Protein AF-A0A497I241-F1 (afdb_monomer_lite)

Radius of gyration: 16.84 Å; chains: 1; bounding box: 38×22×60 Å

Secondary structure (DSSP, 8-state):
----EEEEEEEEE-SS-HHHHHHHHHHHHHHH-TTEEEEEEE-SSEEEEEEEEES--HHHHT--HHHHHHHHHHHHHHHHHHHHHHHHHHHHHHHHHT-

Foldseek 3Di:
DPFDKDKAKAKAFDDDDQPVLQVVLQVVVCVVFVQWHWDWDDDPGIITIMIMGGPGDPVVVPDDNVNVRVVSRVSSVVSNVVVVVVVVVVVVVVVVVVD

Structure (mmCIF, N/CA/C/O backbone):
data_AF-A0A497I241-F1
#
_entry.id   AF-A0A497I241-F1
#
loop_
_atom_site.group_PDB
_atom_site.id
_atom_site.type_symbol
_atom_site.label_atom_id
_atom_site.label_alt_id
_atom_site.label_comp_id
_atom_site.label_asym_id
_atom_site.label_entity_id
_atom_site.label_seq_id
_atom_site.pdbx_PDB_ins_code
_atom_site.Cartn_x
_atom_site.Cartn_y
_atom_site.Cartn_z
_atom_site.occupancy
_atom_site.B_iso_or_equiv
_atom_site.auth_seq_id
_atom_site.auth_comp_id
_atom_site.auth_asym_id
_atom_site.auth_atom_id
_atom_site.pdbx_PDB_model_num
ATOM 1 N N . MET A 1 1 ? 13.429 13.180 -28.414 1.00 51.44 1 MET A N 1
ATOM 2 C CA . MET A 1 1 ? 13.549 12.667 -27.036 1.00 51.44 1 MET A CA 1
ATOM 3 C C . MET A 1 1 ? 12.334 11.798 -26.829 1.00 51.44 1 MET A C 1
ATOM 5 O O . MET A 1 1 ? 11.240 12.338 -26.874 1.00 51.44 1 MET A O 1
ATOM 9 N N . GLU A 1 2 ? 12.507 10.483 -26.753 1.00 56.94 2 GLU A N 1
ATOM 10 C CA . GLU A 1 2 ? 11.423 9.593 -26.336 1.00 56.94 2 GLU A CA 1
ATOM 11 C C . GLU A 1 2 ? 11.288 9.729 -24.819 1.00 56.94 2 GLU A C 1
ATOM 13 O O . GLU A 1 2 ? 12.266 9.553 -24.090 1.00 56.94 2 GLU A O 1
ATOM 18 N N . ASP A 1 3 ? 10.110 10.127 -24.345 1.00 61.12 3 ASP A N 1
ATOM 19 C CA . ASP A 1 3 ? 9.805 10.114 -22.919 1.00 61.12 3 ASP A CA 1
ATOM 20 C C . ASP A 1 3 ? 9.672 8.649 -22.478 1.00 61.12 3 ASP A C 1
ATOM 22 O O . ASP A 1 3 ? 8.664 7.988 -22.729 1.00 61.12 3 ASP A O 1
ATOM 26 N N . PHE A 1 4 ? 10.729 8.114 -21.861 1.00 67.56 4 PHE A N 1
ATOM 27 C CA . PHE A 1 4 ? 10.721 6.763 -21.307 1.00 67.56 4 PHE A CA 1
ATOM 28 C C . PHE A 1 4 ? 9.750 6.713 -20.120 1.00 67.56 4 PHE A C 1
ATOM 30 O O . PHE A 1 4 ? 9.969 7.357 -19.090 1.00 67.56 4 PHE A O 1
ATOM 37 N N . THR A 1 5 ? 8.660 5.971 -20.301 1.00 75.88 5 THR A N 1
ATOM 38 C CA . THR A 1 5 ? 7.613 5.760 -19.297 1.00 75.88 5 THR A CA 1
ATOM 39 C C . THR A 1 5 ? 7.630 4.298 -18.886 1.00 75.88 5 THR A C 1
ATOM 41 O O . THR A 1 5 ? 7.617 3.419 -19.750 1.00 75.88 5 THR A O 1
ATOM 44 N N . ARG A 1 6 ? 7.658 4.031 -17.578 1.00 81.06 6 ARG A N 1
ATOM 45 C CA . ARG A 1 6 ? 7.591 2.671 -17.033 1.00 81.06 6 ARG A CA 1
ATOM 46 C C . ARG A 1 6 ? 6.348 2.526 -16.168 1.00 81.06 6 ARG A C 1
ATOM 48 O O . ARG A 1 6 ? 6.079 3.384 -15.333 1.00 81.06 6 ARG A O 1
ATOM 55 N N . GLU A 1 7 ? 5.602 1.456 -16.405 1.00 85.69 7 GLU A N 1
ATOM 56 C CA . GLU A 1 7 ? 4.344 1.148 -15.727 1.00 85.69 7 GLU A CA 1
ATOM 57 C C . GLU A 1 7 ? 4.470 -0.201 -15.014 1.00 85.69 7 GLU A C 1
ATOM 59 O O . GLU A 1 7 ? 4.955 -1.172 -15.601 1.00 85.69 7 GLU A O 1
ATOM 64 N N . TRP A 1 8 ? 4.025 -0.259 -13.760 1.00 87.69 8 TRP A N 1
ATOM 65 C CA . TRP A 1 8 ? 3.901 -1.491 -12.988 1.00 87.69 8 TRP A CA 1
ATOM 66 C C . TRP A 1 8 ? 2.490 -1.627 -12.431 1.00 87.69 8 TRP A C 1
ATOM 68 O O . TRP A 1 8 ? 1.938 -0.667 -11.896 1.00 87.69 8 TRP A O 1
ATOM 78 N N . LYS A 1 9 ? 1.941 -2.842 -12.509 1.00 88.62 9 LYS A N 1
ATOM 79 C CA . LYS A 1 9 ? 0.613 -3.177 -11.992 1.00 88.62 9 LYS A CA 1
ATOM 80 C C . LYS A 1 9 ? 0.719 -4.300 -10.980 1.00 88.62 9 LYS A C 1
ATOM 82 O O . LYS A 1 9 ? 1.268 -5.351 -11.297 1.00 88.62 9 LYS A O 1
ATOM 87 N N . PHE A 1 10 ? 0.159 -4.073 -9.802 1.00 86.31 10 PHE A N 1
ATOM 88 C CA . PHE A 1 10 ? 0.182 -5.012 -8.688 1.00 86.31 10 PHE A CA 1
ATOM 89 C C . PHE A 1 10 ? -1.222 -5.216 -8.137 1.00 86.31 10 PHE A C 1
ATOM 91 O O . PHE A 1 10 ? -2.023 -4.282 -8.114 1.00 86.31 10 PHE A O 1
ATOM 98 N N . ASN A 1 11 ? -1.490 -6.426 -7.648 1.00 85.75 11 ASN A N 1
ATOM 99 C CA . ASN A 1 11 ? -2.698 -6.734 -6.893 1.00 85.75 11 ASN A CA 1
ATOM 100 C C . ASN A 1 11 ? -2.310 -7.040 -5.446 1.00 85.75 11 ASN A C 1
ATOM 102 O O . ASN A 1 11 ? -1.554 -7.978 -5.194 1.00 85.75 11 ASN A O 1
ATOM 106 N N . VAL A 1 12 ? -2.810 -6.246 -4.500 1.00 81.56 12 VAL A N 1
ATOM 107 C CA . VAL A 1 12 ? -2.482 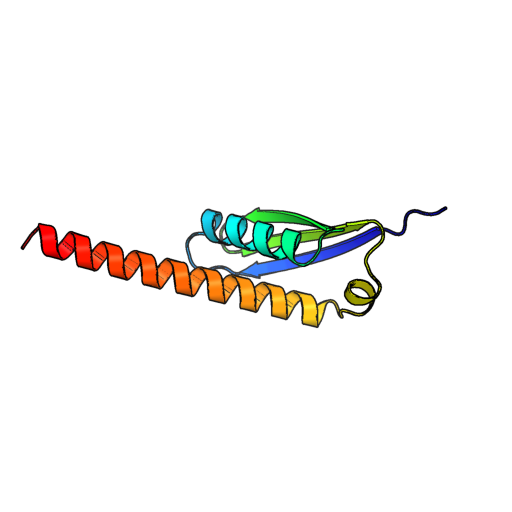-6.376 -3.072 1.00 81.56 12 VAL A CA 1
ATOM 108 C C . VAL A 1 12 ? -3.751 -6.647 -2.282 1.00 81.56 12 VAL A C 1
ATOM 110 O O . VAL A 1 12 ? -4.645 -5.808 -2.252 1.00 81.56 12 VAL A O 1
ATOM 113 N N . PHE A 1 13 ? -3.841 -7.822 -1.664 1.00 78.81 13 PHE A N 1
ATOM 114 C CA . PHE A 1 13 ? -4.970 -8.204 -0.814 1.00 78.81 13 PHE A CA 1
ATOM 115 C C . PHE A 1 13 ? -4.919 -7.453 0.512 1.00 78.81 13 PHE A C 1
ATOM 117 O O . PHE A 1 13 ? -3.837 -7.300 1.070 1.00 78.81 13 PHE A O 1
ATOM 124 N N . VAL A 1 14 ? -6.077 -6.994 0.986 1.00 69.50 14 VAL A N 1
ATOM 125 C CA . VAL A 1 14 ? -6.222 -6.227 2.233 1.00 69.50 14 VAL A CA 1
ATOM 126 C C . VAL A 1 14 ? -7.498 -6.676 2.926 1.00 69.50 14 VAL A C 1
ATOM 128 O O . VAL A 1 14 ? -8.563 -6.720 2.308 1.00 69.50 14 VAL A O 1
ATOM 131 N N . GLU A 1 15 ? -7.383 -7.040 4.200 1.00 68.88 15 GLU A N 1
ATOM 132 C CA . GLU A 1 15 ? -8.462 -7.671 4.963 1.00 68.88 15 GLU A CA 1
ATOM 133 C C . GLU A 1 15 ? -9.413 -6.637 5.585 1.00 68.88 15 GLU A C 1
ATOM 135 O O . GLU A 1 15 ? -10.621 -6.880 5.672 1.00 68.88 15 GLU A O 1
ATOM 140 N N . GLU A 1 16 ? -8.917 -5.460 5.988 1.00 68.56 16 GLU A N 1
ATOM 141 C CA . GLU A 1 16 ? -9.718 -4.439 6.668 1.00 68.56 16 GLU A CA 1
ATOM 142 C C . GLU A 1 16 ? -9.468 -2.998 6.172 1.00 68.56 16 GLU A C 1
ATOM 144 O O . GLU A 1 16 ? -8.365 -2.557 5.873 1.00 68.56 16 GLU A O 1
ATOM 149 N N . ASN A 1 17 ? -10.528 -2.180 6.183 1.00 69.31 17 ASN A N 1
ATOM 150 C CA . ASN A 1 17 ? -10.491 -0.738 5.878 1.00 69.31 17 ASN A CA 1
ATOM 151 C C . ASN A 1 17 ? -9.883 -0.373 4.506 1.00 69.31 17 ASN A C 1
ATOM 153 O O . ASN A 1 17 ? -9.011 0.509 4.425 1.00 69.31 17 ASN A O 1
ATOM 157 N N . PRO A 1 18 ? -10.426 -0.916 3.395 1.00 70.81 18 PRO A N 1
ATOM 158 C CA . PRO A 1 18 ? -9.815 -0.797 2.081 1.00 70.81 18 PRO A CA 1
ATOM 159 C C . PRO A 1 18 ? -9.661 0.659 1.593 1.00 70.81 18 PRO A C 1
ATOM 161 O O . PRO A 1 18 ? -8.838 0.967 0.741 1.00 70.81 18 PRO A O 1
ATOM 164 N N . LYS A 1 19 ? -10.412 1.624 2.122 1.00 79.25 19 LYS A N 1
ATOM 165 C CA . LYS A 1 19 ? -10.282 3.025 1.684 1.00 79.25 19 LYS A CA 1
ATOM 166 C C . LYS A 1 19 ? -9.184 3.797 2.414 1.00 79.25 19 LYS A C 1
ATOM 168 O O . LYS A 1 19 ? -8.524 4.640 1.806 1.00 79.25 19 LYS A O 1
ATOM 173 N N . GLU A 1 20 ? -9.003 3.561 3.712 1.00 82.44 20 GLU A N 1
ATOM 174 C CA . GLU A 1 20 ? -8.024 4.309 4.511 1.00 82.44 20 GLU A CA 1
ATOM 175 C C . GLU A 1 20 ? -6.602 3.825 4.244 1.00 82.44 20 GLU A C 1
ATOM 177 O O . GLU A 1 20 ? -5.713 4.655 4.034 1.00 82.44 20 GLU A O 1
ATOM 182 N N . VAL A 1 21 ? -6.407 2.505 4.172 1.00 83.81 21 VAL A N 1
ATOM 183 C CA . VAL A 1 21 ? -5.107 1.901 3.860 1.00 83.81 21 VAL A CA 1
ATOM 184 C C . VAL A 1 21 ? -4.648 2.350 2.471 1.00 83.81 21 VAL A C 1
ATOM 186 O O . VAL A 1 21 ? -3.573 2.938 2.368 1.00 83.81 21 VAL A O 1
ATOM 189 N N . ALA A 1 22 ? -5.494 2.241 1.437 1.00 83.81 22 ALA A N 1
ATOM 190 C CA . ALA A 1 22 ? -5.198 2.724 0.082 1.00 83.81 22 ALA A CA 1
ATOM 191 C C . ALA A 1 22 ? -4.765 4.201 0.048 1.00 83.81 22 ALA A C 1
ATOM 193 O O . ALA A 1 22 ? -3.783 4.562 -0.602 1.00 83.81 22 ALA A O 1
ATOM 194 N N . LYS A 1 23 ? -5.453 5.078 0.790 1.00 87.00 23 LYS A N 1
ATOM 195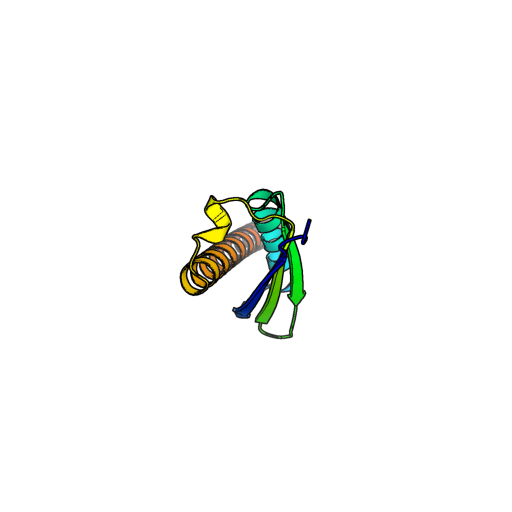 C CA . LYS A 1 23 ? -5.114 6.509 0.841 1.00 87.00 23 LYS A CA 1
ATOM 196 C C . LYS A 1 23 ? -3.744 6.766 1.472 1.00 87.00 23 LYS A C 1
ATOM 198 O O . LYS A 1 23 ? -3.020 7.657 1.023 1.00 87.00 23 LYS A O 1
ATOM 203 N N . ILE A 1 24 ? -3.403 6.041 2.536 1.00 88.25 24 ILE A N 1
ATOM 204 C CA . ILE A 1 24 ? -2.105 6.172 3.212 1.00 88.25 24 ILE A CA 1
ATOM 205 C C . ILE A 1 24 ? -1.001 5.561 2.344 1.00 88.25 24 ILE A C 1
ATOM 207 O O . ILE A 1 24 ? 0.051 6.181 2.189 1.00 88.25 24 ILE A O 1
ATOM 211 N N . LEU A 1 25 ? -1.259 4.393 1.755 1.00 88.12 25 LEU A N 1
ATOM 212 C CA . LEU A 1 25 ? -0.341 3.673 0.880 1.00 88.12 25 LEU A CA 1
ATOM 213 C C . LEU A 1 25 ? 0.042 4.530 -0.328 1.00 88.12 25 LEU A C 1
ATOM 215 O O . LEU A 1 25 ? 1.226 4.786 -0.530 1.00 88.12 25 LEU A O 1
ATOM 219 N N . LYS A 1 26 ? -0.949 5.097 -1.032 1.00 89.06 26 LYS A N 1
ATOM 220 C CA . LYS A 1 26 ? -0.731 6.022 -2.154 1.00 89.06 26 LYS A CA 1
ATOM 221 C C . LYS A 1 26 ? 0.220 7.158 -1.781 1.00 89.06 26 LYS A C 1
ATOM 223 O O . LYS A 1 26 ? 1.240 7.348 -2.429 1.00 89.06 26 LYS A O 1
ATOM 228 N N . ARG A 1 27 ? -0.062 7.860 -0.678 1.00 89.25 27 ARG A N 1
ATOM 229 C CA . ARG A 1 27 ? 0.767 8.986 -0.211 1.00 89.25 27 ARG A CA 1
ATOM 230 C C . ARG A 1 27 ? 2.199 8.585 0.126 1.00 89.25 27 ARG A C 1
ATOM 232 O O . ARG A 1 27 ? 3.106 9.394 -0.038 1.00 89.25 27 ARG A O 1
ATOM 239 N N . LYS A 1 28 ? 2.405 7.385 0.676 1.00 88.94 28 LYS A N 1
ATOM 240 C CA . LYS A 1 28 ? 3.754 6.896 0.975 1.00 88.94 28 LYS A CA 1
ATOM 241 C C . LYS A 1 28 ? 4.512 6.563 -0.308 1.00 88.94 28 LYS A C 1
ATOM 243 O O . LYS A 1 28 ? 5.669 6.955 -0.410 1.00 88.94 28 LYS A O 1
ATOM 248 N N . LEU A 1 29 ? 3.863 5.898 -1.264 1.00 87.06 29 LEU A N 1
ATOM 249 C CA . LEU A 1 29 ? 4.472 5.528 -2.542 1.00 87.06 29 LEU A CA 1
ATOM 250 C C . LEU A 1 29 ? 4.814 6.767 -3.380 1.00 87.06 29 LEU A C 1
ATOM 252 O O . LEU A 1 29 ? 5.953 6.897 -3.803 1.00 87.06 29 LEU A O 1
ATOM 256 N N . GLU A 1 30 ? 3.900 7.734 -3.509 1.00 85.88 30 GLU A N 1
ATOM 257 C CA . GLU A 1 30 ? 4.169 9.014 -4.195 1.00 85.88 30 GLU A CA 1
ATOM 258 C C . GLU A 1 30 ? 5.313 9.807 -3.536 1.00 85.88 30 GLU A C 1
ATOM 260 O O . GLU A 1 30 ? 6.025 10.552 -4.198 1.00 85.88 30 GLU A O 1
ATOM 265 N N . ARG A 1 31 ? 5.520 9.649 -2.221 1.00 86.44 31 ARG A N 1
ATOM 266 C CA . ARG A 1 31 ? 6.638 10.286 -1.509 1.00 86.44 31 ARG A CA 1
ATOM 267 C C . ARG A 1 31 ? 7.967 9.554 -1.702 1.00 86.44 31 ARG A C 1
ATOM 269 O O . ARG A 1 31 ? 9.012 10.189 -1.631 1.00 86.44 31 ARG A O 1
ATOM 276 N N . GLN A 1 32 ? 7.941 8.232 -1.854 1.00 82.06 32 GLN A N 1
ATOM 277 C CA . GLN A 1 32 ? 9.142 7.439 -2.135 1.00 82.06 32 GLN A CA 1
ATOM 278 C C . GLN A 1 32 ? 9.568 7.555 -3.598 1.00 82.06 32 GLN A C 1
ATOM 280 O O . GLN A 1 32 ? 10.756 7.476 -3.900 1.00 82.06 32 GLN A O 1
ATOM 285 N N . PHE A 1 33 ? 8.602 7.760 -4.485 1.00 81.31 33 PHE A N 1
ATOM 286 C CA . PHE A 1 33 ? 8.790 7.799 -5.920 1.00 81.31 33 PHE A CA 1
ATOM 287 C C . PHE A 1 33 ? 8.330 9.156 -6.466 1.00 81.31 33 PHE A C 1
ATOM 289 O O . PHE A 1 33 ? 7.267 9.258 -7.071 1.00 81.31 33 PHE A O 1
ATOM 296 N N . GLU A 1 34 ? 9.128 10.205 -6.230 1.00 75.56 34 GLU A N 1
ATOM 297 C CA . GLU A 1 34 ? 8.775 11.602 -6.558 1.00 75.56 34 GLU A CA 1
ATOM 298 C C . GLU A 1 34 ? 8.420 11.818 -8.044 1.00 75.56 34 GLU A C 1
ATOM 300 O O . GLU A 1 34 ? 7.587 12.666 -8.360 1.00 75.56 34 GLU A O 1
ATOM 305 N N . ASP A 1 35 ? 8.995 11.014 -8.944 1.00 81.62 35 ASP A N 1
ATOM 306 C CA . ASP A 1 35 ? 8.766 11.067 -10.397 1.00 81.62 35 ASP A CA 1
ATOM 307 C C . ASP A 1 35 ? 7.660 10.107 -10.884 1.00 81.62 35 ASP A C 1
ATOM 309 O O . ASP A 1 35 ? 7.510 9.855 -12.087 1.00 81.62 35 ASP A O 1
ATOM 313 N N . CYS A 1 36 ? 6.896 9.528 -9.954 1.00 83.50 36 CYS A N 1
ATOM 314 C CA . CYS A 1 36 ? 5.914 8.496 -10.246 1.00 83.50 36 CYS A CA 1
ATOM 315 C C . CYS A 1 36 ? 4.516 8.876 -9.779 1.00 83.50 36 CYS A C 1
ATOM 317 O O . CYS A 1 36 ? 4.279 9.324 -8.659 1.00 83.50 36 CYS A O 1
ATOM 319 N N . TRP A 1 37 ? 3.558 8.627 -10.659 1.00 86.44 37 TRP A N 1
ATOM 320 C CA . TRP A 1 37 ? 2.146 8.699 -10.360 1.00 86.44 37 TRP A CA 1
ATOM 321 C C . TRP A 1 37 ? 1.654 7.336 -9.883 1.00 86.44 37 TRP A C 1
ATOM 323 O O . TRP A 1 37 ? 1.908 6.318 -10.526 1.00 86.44 37 TRP A O 1
ATOM 333 N N . VAL A 1 38 ? 0.947 7.322 -8.754 1.00 88.31 38 VAL A N 1
ATOM 334 C CA . VAL A 1 38 ? 0.413 6.096 -8.157 1.00 88.31 38 VAL A CA 1
ATOM 335 C C . VAL A 1 38 ? -1.104 6.166 -8.159 1.00 88.31 38 VAL A C 1
ATOM 337 O O . VAL A 1 38 ? -1.708 7.034 -7.521 1.00 88.31 38 VAL A O 1
ATOM 340 N N . ASP A 1 39 ? -1.736 5.231 -8.850 1.00 89.44 39 ASP A N 1
ATOM 341 C CA . ASP A 1 39 ? -3.168 4.997 -8.774 1.00 89.44 39 ASP A CA 1
ATOM 342 C C . ASP A 1 39 ? -3.445 3.751 -7.942 1.00 89.44 39 ASP A C 1
ATOM 344 O O . ASP A 1 39 ? -2.765 2.738 -8.079 1.00 89.44 39 ASP A O 1
ATOM 348 N N . ILE A 1 40 ? -4.415 3.845 -7.036 1.00 88.12 40 ILE A N 1
ATOM 349 C CA . ILE A 1 40 ? -4.823 2.720 -6.193 1.00 88.12 40 ILE A CA 1
ATOM 350 C C . ILE A 1 40 ? -6.333 2.628 -6.269 1.00 88.12 40 ILE A C 1
ATOM 352 O O . ILE A 1 40 ? -7.041 3.477 -5.720 1.00 88.12 40 ILE A O 1
ATOM 356 N N . ASN A 1 41 ? -6.808 1.579 -6.928 1.00 84.38 41 ASN A N 1
ATOM 357 C CA . ASN A 1 41 ? -8.219 1.290 -7.091 1.00 84.38 41 ASN A CA 1
ATOM 358 C C . ASN A 1 41 ? -8.636 0.212 -6.083 1.00 84.38 41 ASN A C 1
ATOM 360 O O . ASN A 1 41 ? -8.223 -0.943 -6.209 1.00 84.38 41 ASN A O 1
ATOM 364 N N . PRO A 1 42 ? -9.438 0.568 -5.061 1.00 76.00 42 PRO A N 1
ATOM 365 C CA . PRO A 1 42 ? -9.984 -0.407 -4.133 1.00 76.00 42 PRO A CA 1
ATOM 366 C C . PRO A 1 42 ? -11.059 -1.263 -4.796 1.00 76.00 42 PRO A C 1
ATOM 368 O O . PRO A 1 42 ? -12.141 -0.776 -5.129 1.00 76.00 42 PRO A O 1
ATOM 371 N N . VAL A 1 43 ? -10.749 -2.547 -4.946 1.00 76.94 43 VAL A N 1
ATOM 372 C CA . VAL A 1 43 ? -11.675 -3.636 -5.266 1.00 76.94 43 VAL A CA 1
ATOM 373 C C . VAL A 1 43 ? -12.119 -4.275 -3.936 1.00 76.94 43 VAL A C 1
ATOM 375 O O . VAL A 1 43 ? -11.579 -3.949 -2.882 1.00 76.94 43 VAL A O 1
ATOM 378 N N . PHE A 1 44 ? -13.177 -5.090 -3.943 1.00 72.06 44 PHE A N 1
ATOM 379 C CA . PHE A 1 44 ? -13.858 -5.582 -2.734 1.00 72.06 44 PHE A CA 1
ATOM 380 C C . PHE A 1 44 ? -12.907 -6.135 -1.651 1.00 72.06 44 PHE A C 1
ATOM 382 O O . PHE A 1 44 ? -13.057 -5.777 -0.485 1.00 72.06 44 PHE A O 1
ATOM 389 N N . ASP A 1 45 ? -11.930 -6.946 -2.055 1.00 75.00 45 ASP A N 1
ATOM 390 C CA . ASP A 1 45 ? -10.992 -7.709 -1.220 1.00 75.00 45 ASP A CA 1
ATOM 391 C C . ASP A 1 45 ? -9.506 -7.492 -1.589 1.00 75.00 45 ASP A C 1
ATOM 393 O O . ASP A 1 45 ? -8.613 -8.089 -0.986 1.00 75.00 45 ASP A O 1
ATOM 397 N N . TRP A 1 46 ? -9.213 -6.621 -2.560 1.00 80.88 46 TRP A N 1
ATOM 398 C CA . TRP A 1 46 ? -7.841 -6.262 -2.933 1.00 80.88 46 TRP A CA 1
ATOM 399 C C . TRP A 1 46 ? -7.733 -4.857 -3.533 1.00 80.88 46 TRP A C 1
ATOM 401 O O . TRP A 1 46 ? -8.716 -4.205 -3.885 1.00 80.88 46 TRP A O 1
ATOM 411 N N . TYR A 1 47 ? -6.500 -4.394 -3.694 1.00 83.56 47 TYR A N 1
ATOM 412 C CA . TYR A 1 47 ? -6.134 -3.182 -4.406 1.00 83.56 47 TYR A CA 1
ATOM 413 C C . TYR A 1 47 ? -5.493 -3.492 -5.732 1.00 83.56 47 TYR A C 1
ATOM 415 O O . TYR A 1 47 ? -4.498 -4.210 -5.777 1.00 83.56 47 TYR A O 1
ATOM 423 N N . GLU A 1 48 ? -6.014 -2.878 -6.786 1.00 87.38 48 GLU A N 1
ATOM 424 C CA . GLU A 1 48 ? -5.261 -2.733 -8.020 1.00 87.38 48 GLU A CA 1
ATOM 425 C C . GLU A 1 48 ? -4.404 -1.471 -7.894 1.00 87.38 48 GLU A C 1
ATOM 427 O O . GLU A 1 48 ? -4.919 -0.355 -7.786 1.00 87.38 48 GLU A O 1
ATOM 432 N N . ILE A 1 49 ? -3.090 -1.658 -7.841 1.00 88.88 49 ILE A N 1
ATOM 433 C CA . ILE A 1 49 ? -2.109 -0.583 -7.717 1.00 88.88 49 ILE A CA 1
ATOM 434 C C . ILE A 1 49 ? -1.426 -0.428 -9.066 1.00 88.88 49 ILE A C 1
ATOM 436 O O . ILE A 1 49 ? -0.806 -1.369 -9.558 1.00 88.88 49 ILE A O 1
ATOM 440 N N . ASN A 1 50 ? -1.513 0.766 -9.642 1.00 89.81 50 ASN A N 1
ATOM 441 C CA . ASN A 1 50 ? -0.807 1.130 -10.858 1.00 89.81 50 ASN A CA 1
ATOM 442 C C . ASN A 1 50 ? 0.222 2.221 -10.556 1.00 89.81 50 ASN A C 1
ATOM 444 O O . ASN A 1 50 ? -0.132 3.298 -10.080 1.00 89.81 50 ASN A O 1
ATOM 448 N N . ILE A 1 51 ? 1.495 1.948 -10.825 1.00 87.56 51 ILE A N 1
ATOM 449 C CA . ILE A 1 51 ? 2.593 2.898 -10.643 1.00 87.56 51 ILE A CA 1
ATOM 450 C C . ILE A 1 51 ? 3.140 3.248 -12.019 1.00 87.56 51 ILE A C 1
ATOM 452 O O . ILE A 1 51 ? 3.655 2.384 -12.723 1.00 87.56 51 ILE A O 1
ATOM 456 N N . VAL A 1 52 ? 3.052 4.523 -12.387 1.00 87.19 52 VAL A N 1
ATOM 457 C CA . VAL A 1 52 ? 3.523 5.052 -13.668 1.00 87.19 52 VAL A CA 1
ATOM 458 C C . VAL A 1 52 ? 4.611 6.080 -13.405 1.00 87.19 52 VAL A C 1
ATOM 460 O O . VAL A 1 52 ? 4.339 7.145 -12.860 1.00 87.19 52 VAL A O 1
ATOM 463 N N . CYS A 1 53 ? 5.840 5.792 -13.817 1.00 84.81 53 CYS A N 1
ATOM 464 C CA . CYS A 1 53 ? 6.975 6.697 -13.664 1.00 84.81 53 CYS A CA 1
ATOM 465 C C . CYS A 1 53 ? 7.355 7.320 -15.005 1.00 84.81 53 CYS A C 1
ATOM 467 O O . CYS A 1 53 ? 7.624 6.600 -15.974 1.00 84.81 53 CYS A O 1
ATOM 469 N N . VAL A 1 54 ? 7.427 8.651 -15.047 1.00 79.25 54 VAL A N 1
ATOM 470 C CA . VAL A 1 54 ? 7.903 9.403 -16.214 1.00 79.25 54 VAL A CA 1
ATOM 471 C C . VAL A 1 54 ? 9.346 9.799 -15.943 1.00 79.25 54 VAL A C 1
ATOM 473 O O . VAL A 1 54 ? 9.601 10.557 -15.017 1.00 79.25 54 VAL A O 1
ATOM 476 N N . LYS A 1 55 ? 10.292 9.294 -16.746 1.00 76.56 55 LYS A N 1
A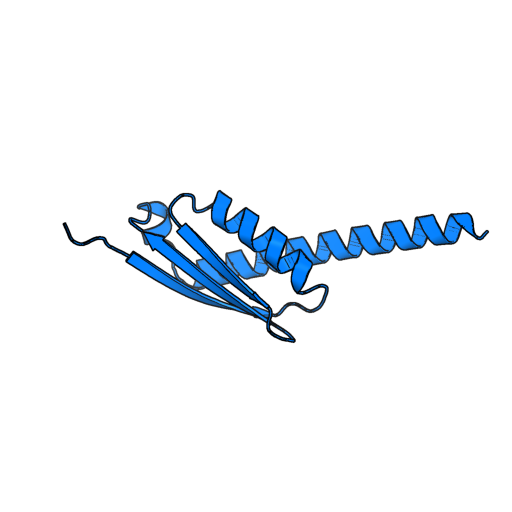TOM 477 C CA . LYS A 1 55 ? 11.741 9.429 -16.488 1.00 76.56 55 LYS A CA 1
ATOM 478 C C . LYS A 1 55 ? 12.132 8.874 -15.104 1.00 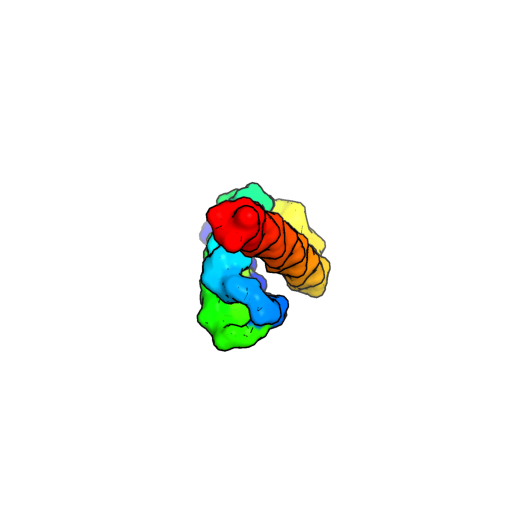76.56 55 LYS A C 1
ATOM 480 O O . LYS A 1 55 ? 12.663 9.623 -14.287 1.00 76.56 55 LYS A O 1
ATOM 485 N N . PRO A 1 56 ? 11.877 7.575 -14.839 1.00 68.62 56 PRO A N 1
ATOM 486 C CA . PRO A 1 56 ? 12.236 6.954 -13.569 1.00 68.62 56 PRO A CA 1
ATOM 487 C C . PRO A 1 56 ? 13.710 7.199 -13.235 1.00 68.62 56 PRO A C 1
ATOM 489 O O . PRO A 1 56 ? 14.583 7.122 -14.102 1.00 68.62 56 PRO A O 1
ATOM 492 N N . SER A 1 57 ? 13.990 7.478 -11.964 1.00 70.75 57 SER A N 1
ATOM 493 C CA . SER A 1 57 ? 15.361 7.555 -11.473 1.00 70.75 57 SER A CA 1
ATOM 494 C C . SER A 1 57 ? 16.086 6.220 -11.693 1.00 70.75 57 SER A C 1
ATOM 496 O O . SER A 1 57 ? 15.471 5.149 -11.706 1.00 70.75 57 SER A O 1
ATOM 498 N N . LYS A 1 58 ? 17.421 6.262 -11.815 1.00 69.88 58 LYS A N 1
ATOM 499 C CA . LYS A 1 58 ? 18.250 5.050 -11.989 1.00 69.88 58 LYS A CA 1
ATOM 500 C C . LYS A 1 58 ? 18.039 4.010 -10.885 1.00 69.88 58 LYS A C 1
ATOM 502 O O . LYS A 1 58 ? 18.324 2.833 -11.099 1.00 69.88 58 LYS A O 1
ATOM 507 N N . ASP A 1 59 ? 17.586 4.451 -9.715 1.00 68.81 59 ASP A N 1
ATOM 508 C CA . ASP A 1 59 ? 17.301 3.589 -8.575 1.00 68.81 59 ASP A CA 1
ATOM 509 C C . ASP A 1 59 ? 16.022 2.782 -8.808 1.00 68.81 59 ASP A C 1
ATOM 511 O O . ASP A 1 59 ? 16.060 1.561 -8.694 1.00 68.81 59 ASP A O 1
ATOM 515 N N . ILE A 1 60 ? 14.934 3.426 -9.248 1.00 70.12 60 ILE A N 1
ATOM 516 C CA . ILE A 1 60 ? 13.675 2.758 -9.621 1.00 70.12 60 ILE A CA 1
ATOM 517 C C . ILE A 1 60 ? 13.872 1.802 -10.799 1.00 70.12 60 ILE A C 1
ATOM 519 O O . ILE A 1 60 ? 13.298 0.715 -10.821 1.00 70.12 60 ILE A O 1
ATOM 523 N N . GLU A 1 61 ? 14.694 2.176 -11.783 1.00 70.88 61 GLU A N 1
ATOM 524 C CA . GLU A 1 61 ? 14.924 1.338 -12.965 1.00 70.88 61 GLU A CA 1
ATOM 525 C C . GLU A 1 61 ? 15.511 -0.040 -12.628 1.00 70.88 61 GLU A C 1
ATOM 527 O O . GLU A 1 61 ? 15.291 -0.999 -13.374 1.00 70.88 61 GLU A O 1
ATOM 532 N N . ARG A 1 62 ? 16.235 -0.137 -11.508 1.00 75.56 62 ARG A N 1
ATOM 533 C CA . ARG A 1 62 ? 16.901 -1.358 -11.038 1.00 75.56 62 ARG A CA 1
ATOM 534 C C . ARG A 1 62 ? 16.043 -2.211 -10.114 1.00 75.56 62 ARG A C 1
ATOM 536 O O . ARG A 1 62 ? 16.455 -3.324 -9.805 1.00 75.56 62 ARG A O 1
ATOM 543 N N . ILE A 1 63 ? 14.895 -1.708 -9.665 1.00 79.31 63 ILE A N 1
ATOM 544 C CA . ILE A 1 63 ? 14.009 -2.476 -8.796 1.00 79.31 63 ILE A CA 1
ATOM 545 C C . ILE A 1 63 ? 13.327 -3.547 -9.646 1.00 79.31 63 ILE A C 1
ATOM 547 O O . ILE A 1 63 ? 12.663 -3.256 -10.648 1.00 79.31 63 ILE A O 1
ATOM 551 N N . GLU A 1 64 ? 13.518 -4.801 -9.251 1.00 84.19 64 GLU A N 1
ATOM 552 C CA . GLU A 1 64 ? 12.797 -5.917 -9.847 1.00 84.19 64 GLU A CA 1
ATOM 553 C C . GLU A 1 64 ? 11.312 -5.829 -9.459 1.00 84.19 64 GLU A C 1
ATOM 555 O O . GLU A 1 64 ? 11.011 -5.502 -8.308 1.00 84.19 64 GLU A O 1
ATOM 560 N N . PRO A 1 65 ? 10.372 -6.099 -10.386 1.00 82.25 65 PRO A N 1
ATOM 561 C CA . PRO A 1 65 ? 8.939 -6.027 -10.102 1.00 82.25 65 PRO A CA 1
ATOM 562 C C . PRO A 1 65 ? 8.525 -6.809 -8.852 1.00 82.25 65 PRO A C 1
ATOM 564 O O . PRO A 1 65 ? 7.748 -6.287 -8.062 1.00 82.25 65 PRO A O 1
ATOM 567 N N . ASP A 1 66 ? 9.105 -7.990 -8.633 1.00 85.31 66 ASP A N 1
ATOM 568 C CA . ASP A 1 66 ? 8.798 -8.850 -7.484 1.00 85.31 66 ASP A CA 1
ATOM 569 C C . ASP A 1 66 ? 9.213 -8.196 -6.153 1.00 85.31 66 ASP A C 1
ATOM 571 O O . ASP A 1 66 ? 8.464 -8.213 -5.180 1.00 85.31 66 ASP A O 1
ATOM 575 N N . ILE A 1 67 ? 10.374 -7.527 -6.124 1.00 86.00 67 ILE A N 1
ATOM 576 C CA . ILE A 1 67 ? 10.848 -6.776 -4.948 1.00 86.00 67 ILE A CA 1
ATOM 577 C C . ILE A 1 67 ? 9.932 -5.578 -4.681 1.00 86.00 67 ILE A C 1
ATOM 579 O O . ILE A 1 67 ? 9.645 -5.253 -3.528 1.00 86.00 67 ILE A O 1
ATOM 583 N N . LEU A 1 68 ? 9.480 -4.904 -5.744 1.00 85.75 68 LEU A N 1
ATOM 584 C CA . LEU A 1 68 ? 8.553 -3.784 -5.625 1.00 85.75 68 LEU A CA 1
ATOM 585 C C . LEU A 1 68 ? 7.192 -4.250 -5.092 1.00 85.75 68 LEU A C 1
ATOM 587 O O . LEU A 1 68 ? 6.641 -3.606 -4.202 1.00 85.75 68 LEU A O 1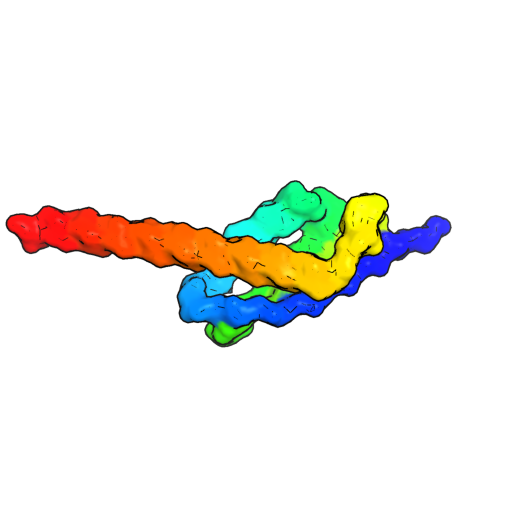
ATOM 591 N N . GLU A 1 69 ? 6.678 -5.376 -5.586 1.00 87.12 69 GLU A N 1
ATOM 592 C CA . GLU A 1 69 ? 5.429 -5.976 -5.117 1.00 87.12 69 GLU A CA 1
ATOM 593 C C . GLU A 1 69 ? 5.501 -6.335 -3.628 1.00 87.12 69 GLU A C 1
ATOM 595 O O . GLU A 1 69 ? 4.626 -5.932 -2.859 1.00 87.12 69 GLU A O 1
ATOM 600 N N . ASP A 1 70 ? 6.565 -7.021 -3.202 1.00 89.00 70 ASP A N 1
ATOM 601 C CA . ASP A 1 70 ? 6.772 -7.404 -1.801 1.00 89.00 70 ASP A CA 1
ATOM 602 C C . ASP A 1 70 ? 6.904 -6.185 -0.881 1.00 89.00 70 ASP A C 1
ATOM 604 O O . ASP A 1 70 ? 6.325 -6.152 0.209 1.00 89.00 70 ASP A O 1
ATOM 608 N N . ALA A 1 71 ? 7.610 -5.141 -1.326 1.00 87.75 71 ALA A N 1
ATOM 609 C CA . ALA A 1 71 ? 7.727 -3.897 -0.574 1.00 87.75 71 ALA A CA 1
ATOM 610 C C . ALA A 1 71 ? 6.371 -3.190 -0.412 1.00 87.75 71 ALA A C 1
ATOM 612 O O . ALA A 1 71 ? 6.069 -2.671 0.664 1.00 87.75 71 ALA A O 1
ATOM 613 N N . ILE A 1 72 ? 5.539 -3.178 -1.460 1.00 88.19 72 ILE A N 1
ATOM 614 C CA . ILE A 1 72 ? 4.199 -2.583 -1.409 1.00 88.19 72 ILE A CA 1
ATOM 615 C C . ILE A 1 72 ? 3.284 -3.391 -0.481 1.00 88.19 72 ILE A C 1
ATOM 617 O O . ILE A 1 72 ? 2.576 -2.782 0.323 1.00 88.19 72 ILE A O 1
ATOM 621 N N . LYS A 1 73 ? 3.319 -4.729 -0.551 1.00 88.12 73 LYS A N 1
ATOM 622 C CA . LYS A 1 73 ? 2.556 -5.613 0.347 1.00 88.12 73 LYS A CA 1
ATOM 623 C C . LYS A 1 73 ? 2.937 -5.388 1.806 1.00 88.12 73 LYS A C 1
ATOM 625 O O . LYS A 1 73 ? 2.082 -5.020 2.601 1.00 88.12 73 LYS A O 1
ATOM 630 N N . SER A 1 74 ? 4.230 -5.458 2.126 1.00 90.06 74 SER A N 1
ATOM 631 C CA . SER A 1 74 ? 4.723 -5.202 3.486 1.00 90.06 74 SER A CA 1
ATOM 632 C C . SER A 1 74 ? 4.305 -3.821 4.001 1.00 90.06 74 SER A C 1
ATOM 634 O O . SER A 1 74 ? 3.961 -3.662 5.172 1.00 90.06 74 SER A O 1
ATOM 636 N N . LEU A 1 75 ? 4.291 -2.811 3.129 1.00 88.94 75 LEU A N 1
ATOM 637 C CA . LEU A 1 75 ? 3.859 -1.471 3.499 1.00 88.94 75 LEU A CA 1
ATOM 638 C C . LEU A 1 75 ? 2.350 -1.376 3.759 1.00 88.94 75 LEU A C 1
ATOM 640 O O . LEU A 1 75 ? 1.946 -0.567 4.599 1.00 88.94 75 LEU A O 1
ATOM 644 N N . ALA A 1 76 ? 1.534 -2.137 3.026 1.00 87.06 76 ALA A N 1
ATOM 645 C CA . ALA A 1 76 ? 0.093 -2.228 3.230 1.00 87.06 76 ALA A CA 1
ATOM 646 C C . ALA A 1 76 ? -0.224 -2.906 4.572 1.00 87.06 76 ALA A C 1
ATOM 648 O O . ALA A 1 76 ? -0.936 -2.304 5.380 1.00 87.06 76 ALA A O 1
ATOM 649 N N . ASP A 1 77 ? 0.411 -4.047 4.853 1.00 87.62 77 ASP A N 1
ATOM 650 C CA . ASP A 1 77 ? 0.264 -4.802 6.106 1.00 87.62 77 ASP A CA 1
ATOM 651 C C . ASP A 1 77 ? 0.612 -3.931 7.328 1.00 87.62 77 ASP A C 1
ATOM 653 O O . ASP A 1 77 ? -0.145 -3.832 8.296 1.00 87.62 77 ASP A O 1
ATOM 657 N N . ASP A 1 78 ? 1.726 -3.193 7.256 1.00 89.31 78 ASP A N 1
ATOM 658 C CA . ASP A 1 78 ? 2.153 -2.246 8.295 1.00 89.31 78 ASP A CA 1
ATOM 659 C C . ASP A 1 78 ? 1.119 -1.134 8.554 1.00 89.31 78 ASP A C 1
ATOM 661 O O . ASP A 1 78 ? 0.994 -0.608 9.668 1.00 89.31 78 ASP A O 1
ATOM 665 N N . ILE A 1 79 ? 0.414 -0.683 7.512 1.00 88.00 79 ILE A N 1
ATOM 666 C CA . ILE A 1 79 ? -0.626 0.343 7.643 1.00 88.00 79 ILE A CA 1
ATOM 667 C C . ILE A 1 79 ? -1.873 -0.264 8.289 1.00 88.00 79 ILE A C 1
ATOM 669 O O . ILE A 1 79 ? -2.422 0.357 9.205 1.00 88.00 79 ILE A O 1
ATOM 673 N N . GLU A 1 80 ? -2.295 -1.451 7.852 1.00 85.50 80 GLU A N 1
ATOM 674 C CA . GLU A 1 80 ? -3.418 -2.187 8.440 1.00 85.50 80 GLU A CA 1
ATOM 675 C C . GLU A 1 80 ? -3.204 -2.439 9.931 1.00 85.50 80 GLU A C 1
ATOM 677 O O . GLU A 1 80 ? -4.049 -2.060 10.750 1.00 85.50 80 GLU A O 1
ATOM 682 N N . GLU A 1 81 ? -2.041 -2.969 10.312 1.00 87.75 81 GLU A N 1
ATOM 683 C CA . GLU A 1 81 ? -1.732 -3.293 11.705 1.00 87.75 81 GLU A CA 1
ATOM 684 C C . GLU A 1 81 ? -1.831 -2.045 12.608 1.00 87.75 81 GLU A C 1
ATOM 686 O O . GLU A 1 81 ? -2.393 -2.067 13.710 1.00 87.75 81 GLU A O 1
ATOM 691 N N . ARG A 1 82 ? -1.339 -0.899 12.121 1.00 86.69 82 ARG A N 1
ATOM 692 C CA . ARG A 1 82 ? -1.396 0.381 12.846 1.00 86.69 82 ARG A CA 1
ATOM 693 C C . ARG A 1 82 ? -2.814 0.921 12.992 1.00 86.69 82 ARG A C 1
ATOM 695 O O . ARG A 1 82 ? -3.135 1.505 14.036 1.00 86.69 82 ARG A O 1
ATOM 702 N N . LEU A 1 83 ? -3.647 0.778 11.964 1.00 85.19 83 LEU A N 1
ATOM 703 C CA . LEU A 1 83 ? -5.050 1.185 12.018 1.00 85.19 83 LEU A CA 1
ATOM 704 C C . LEU A 1 83 ? -5.838 0.293 12.981 1.00 85.19 83 LEU A C 1
ATOM 706 O O . LEU A 1 83 ? -6.574 0.825 13.817 1.00 85.19 83 LEU A O 1
ATOM 710 N N . SER A 1 84 ? -5.607 -1.022 12.944 1.00 85.31 84 SER A N 1
ATOM 711 C CA . SER A 1 84 ? -6.236 -1.985 13.853 1.00 85.31 84 SER A CA 1
ATOM 712 C C . SER A 1 84 ? -5.919 -1.665 15.321 1.00 85.31 84 SER A C 1
ATOM 714 O O . SER A 1 84 ? -6.830 -1.374 16.102 1.00 85.31 84 SER A O 1
ATOM 716 N N . LYS A 1 85 ? -4.633 -1.492 15.668 1.00 86.00 85 LYS A N 1
ATOM 717 C CA . LYS A 1 85 ? -4.196 -1.083 17.022 1.00 86.00 85 LYS A CA 1
ATOM 718 C C . LYS A 1 85 ? -4.823 0.237 17.485 1.00 86.00 85 LYS A C 1
ATOM 720 O O . LYS A 1 85 ? -5.138 0.418 18.663 1.00 86.00 85 LYS A O 1
ATOM 725 N N . THR A 1 86 ? -4.987 1.199 16.575 1.00 84.06 86 THR A N 1
ATOM 726 C CA . THR A 1 86 ? -5.601 2.501 16.895 1.00 84.06 86 THR A CA 1
ATOM 727 C C . THR A 1 86 ? -7.095 2.351 17.185 1.00 84.06 86 THR A C 1
ATOM 729 O O . THR A 1 86 ? -7.617 2.997 18.098 1.00 84.06 86 THR A O 1
ATOM 732 N N . ARG A 1 87 ? -7.787 1.486 16.439 1.00 81.44 87 ARG A N 1
ATOM 733 C CA . ARG A 1 87 ? -9.208 1.185 16.634 1.00 81.44 87 ARG A CA 1
ATOM 734 C C . ARG A 1 87 ? -9.448 0.468 17.958 1.00 81.44 87 ARG A C 1
ATOM 736 O O . ARG A 1 87 ? -10.342 0.877 18.695 1.00 81.44 87 ARG A O 1
ATOM 743 N N . GLU A 1 88 ? -8.635 -0.530 18.290 1.00 84.00 88 GLU A N 1
ATOM 744 C CA . GLU A 1 88 ? -8.724 -1.246 19.568 1.00 84.00 88 GLU A CA 1
ATOM 745 C C . GLU A 1 88 ? -8.565 -0.297 20.760 1.00 84.00 88 GLU A C 1
ATOM 747 O O . GLU A 1 88 ? -9.407 -0.293 21.660 1.00 84.00 88 GLU A O 1
ATOM 752 N N . LYS A 1 89 ? -7.553 0.583 20.722 1.00 86.06 89 LYS A N 1
ATOM 753 C CA . LYS A 1 89 ? -7.354 1.610 21.756 1.00 86.06 89 LYS A CA 1
ATOM 754 C C . LYS A 1 89 ? -8.567 2.522 21.906 1.00 86.06 89 LYS A C 1
ATOM 756 O O . LYS A 1 89 ? -9.036 2.723 23.022 1.00 86.06 89 LYS A O 1
ATOM 761 N N . ARG A 1 90 ? -9.124 3.019 20.795 1.00 84.56 90 ARG A N 1
ATOM 762 C CA . ARG A 1 90 ? -10.334 3.858 20.830 1.00 84.56 90 ARG A CA 1
ATOM 763 C C . ARG A 1 90 ? -11.532 3.119 21.420 1.00 84.56 90 ARG A C 1
ATOM 765 O O . ARG A 1 90 ? -12.283 3.708 22.188 1.00 84.56 90 ARG A O 1
ATOM 772 N N . ILE A 1 91 ? -11.724 1.843 21.082 1.00 86.31 91 ILE A N 1
ATOM 773 C CA . ILE A 1 91 ? -12.802 1.024 21.653 1.00 86.31 91 ILE A CA 1
ATOM 774 C C . ILE A 1 91 ? -12.610 0.864 23.164 1.00 86.31 91 ILE A C 1
ATOM 776 O O . ILE A 1 91 ? -13.582 0.962 23.910 1.00 86.31 91 ILE A O 1
ATOM 780 N N . GLU A 1 92 ? -11.381 0.636 23.629 1.00 88.88 92 GLU A N 1
ATOM 781 C CA . GLU A 1 92 ? -11.081 0.538 25.059 1.00 88.88 92 GLU A CA 1
ATOM 782 C C . GLU A 1 92 ? -11.350 1.859 25.798 1.00 88.88 92 GLU A C 1
ATOM 784 O O . GLU A 1 92 ? -11.973 1.851 26.860 1.00 88.88 92 GLU A O 1
ATOM 789 N N . GLU A 1 93 ? -10.947 2.997 25.226 1.00 89.38 93 GLU A N 1
ATOM 790 C CA . GLU A 1 93 ? -11.235 4.323 25.785 1.00 89.38 93 GLU A CA 1
ATOM 791 C C . GLU A 1 93 ? -12.740 4.603 25.854 1.00 89.38 93 GLU A C 1
ATOM 793 O O . GLU A 1 93 ? -13.229 5.068 26.881 1.00 89.38 93 GLU A O 1
ATOM 798 N N . ILE A 1 94 ? -13.497 4.252 24.810 1.00 88.50 94 ILE A N 1
ATOM 799 C CA . ILE A 1 94 ? -14.958 4.387 24.804 1.00 88.50 94 ILE A CA 1
ATOM 800 C C . ILE A 1 94 ? -15.582 3.504 25.887 1.00 88.50 94 ILE A C 1
ATOM 802 O O . ILE A 1 94 ? -16.432 3.979 26.633 1.00 88.50 94 ILE A O 1
ATOM 806 N N . LYS A 1 95 ? -15.150 2.243 26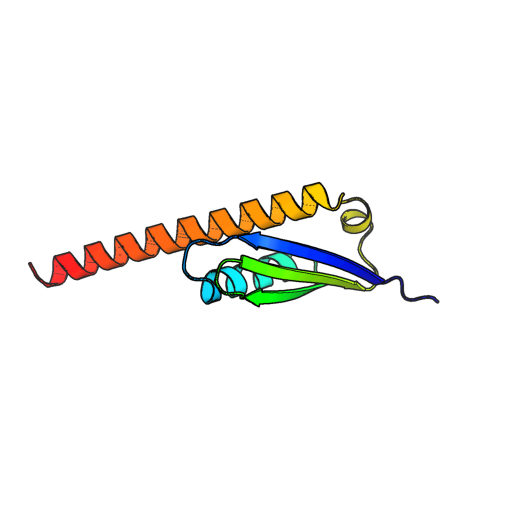.027 1.00 88.62 95 LYS A N 1
ATOM 807 C CA . LYS A 1 95 ? -15.662 1.334 27.069 1.00 88.62 95 LYS A CA 1
ATOM 808 C C . LYS A 1 95 ? -15.479 1.903 28.479 1.00 88.62 95 LYS A C 1
ATOM 810 O O . LYS A 1 95 ? -16.359 1.713 29.310 1.00 88.62 95 LYS A O 1
ATOM 815 N N . LYS A 1 96 ? -14.385 2.629 28.733 1.00 88.81 96 LYS A N 1
ATOM 816 C CA . LYS A 1 96 ? -14.121 3.298 30.019 1.00 88.81 96 LYS A CA 1
ATOM 817 C C . LYS A 1 96 ? -15.058 4.477 30.310 1.00 88.81 96 LYS A C 1
ATOM 819 O O . LYS A 1 96 ? -15.175 4.848 31.465 1.00 88.81 96 LYS A O 1
ATOM 824 N N . LEU A 1 97 ? -15.712 5.065 29.304 1.00 87.75 97 LEU A N 1
ATOM 825 C CA . LEU A 1 97 ? -16.667 6.171 29.492 1.00 87.75 97 LEU A CA 1
ATOM 826 C C . LEU A 1 97 ? -18.072 5.702 29.903 1.00 87.75 97 LEU A C 1
ATOM 828 O O . LEU A 1 97 ? -18.884 6.519 30.330 1.00 87.75 97 LEU A O 1
ATOM 832 N N . PHE A 1 98 ? -18.368 4.411 29.742 1.00 80.56 98 PHE A N 1
ATOM 833 C CA . PHE A 1 98 ? -19.662 3.803 30.072 1.00 80.56 98 PHE A CA 1
ATOM 834 C C . PHE A 1 98 ? -19.595 2.875 31.305 1.00 80.56 98 PHE A C 1
ATOM 836 O O . PHE A 1 98 ? -20.542 2.126 31.548 1.00 80.56 98 PHE A O 1
ATOM 843 N N . LEU A 1 99 ? -18.492 2.924 32.065 1.00 64.00 99 LEU A N 1
ATOM 844 C CA . LEU A 1 99 ? -18.268 2.253 33.355 1.00 64.00 99 LEU A CA 1
ATOM 845 C C . LEU A 1 99 ? -18.054 3.303 34.450 1.00 64.00 99 LEU A C 1
ATOM 847 O O . LEU A 1 99 ? -18.507 3.045 35.586 1.00 64.00 99 LEU A O 1
#

pLDDT: mean 81.91, std 8.0, range [51.44, 90.06]

Sequence (99 aa):
MEDFTREWKFNVFVEENPKEVAKILKRKLERQFEDCWVDINPVFDWYEINIVCVKPSKDIERIEPDILEDAIKSLADDIEERLSKTREKRIEEIKKLFL